Protein AF-A0A7K2VFC2-F1 (afdb_monomer)

Sequence (106 aa):
MSAPRSMPWPLVALFTAGYLASYLLPTTVGRLDSALPLSATQAGAIGSALLLSSASAGFTLAARVDRFGARALARLGIVLAVLGYGSAALTGSVPAVVLGAVVGGF

Mean predicted aligned error: 9.3 Å

Foldseek 3Di:
DDDPPDPLQLVVLLVVLLCPLVVCLVVLLVVCVVLDVDDPVLSVVLSVLLNVLSNVRSNVCSVCCVPPNPVVSVVCLVVQLCQLCVQLVVDSDPVSVSRSSSSNSD

Solvent-accessible surface area (backbone atoms only — not comparable to full-atom values): 5518 Å² total; per-residue (Å²): 134,84,76,82,80,70,75,64,55,41,58,52,40,25,53,58,39,36,45,48,33,66,68,45,37,66,60,52,48,52,51,45,50,74,75,38,96,63,50,72,67,56,50,49,53,50,48,52,50,32,44,52,30,3,44,49,28,7,54,50,44,34,73,39,33,88,79,64,38,64,69,56,54,53,51,51,38,51,52,31,27,52,54,11,44,51,51,20,72,75,47,93,46,67,72,54,29,49,52,14,44,32,45,25,44,66

Secondary structure (DSSP, 8-state):
--------HHHHHHHHHHHHHHHHHHHHHHHHHHHS---HHHHHHHHHHHHHHHHHHHHHHHHHHHHH-HHHHHHHHHHHHHHHHHHHHT---HHHHHHHHHHHT-

Nearest PDB structures (foldseek):
  8jt9-assembly1_A  TM=6.138E-01  e=2.489E+00  Homo sapiens
  8xty-assembly1_A  TM=4.265E-01  e=2.489E+00  Aequorea victoria
  8vzo-assembly1_A  TM=4.246E-01  e=3.921E+00  Mus musculus

Structure (mmCIF, N/CA/C/O backbon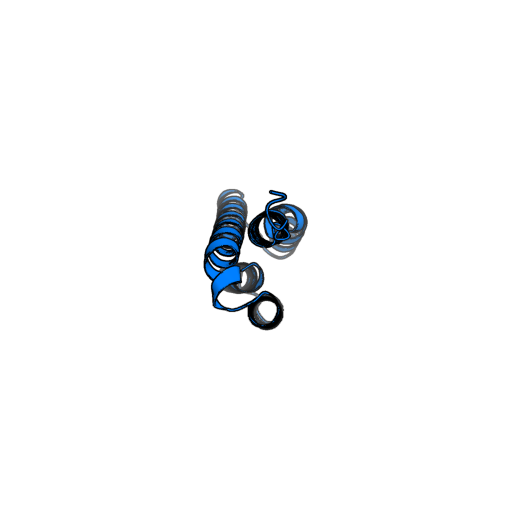e):
data_AF-A0A7K2VFC2-F1
#
_entry.id   AF-A0A7K2VFC2-F1
#
loop_
_atom_site.group_PDB
_atom_site.id
_atom_site.type_symbol
_atom_site.label_atom_id
_atom_site.label_alt_id
_atom_site.label_comp_id
_atom_site.label_asym_id
_atom_site.label_entity_id
_atom_site.label_seq_id
_atom_site.pdbx_PDB_ins_code
_atom_site.Cartn_x
_atom_site.Cartn_y
_atom_site.Cartn_z
_atom_site.occupancy
_atom_site.B_iso_or_equiv
_atom_site.auth_seq_id
_atom_site.auth_comp_id
_atom_site.auth_asym_id
_atom_site.auth_atom_id
_atom_site.pdbx_PDB_model_num
ATOM 1 N N . MET A 1 1 ? -8.322 -0.778 39.689 1.00 37.03 1 MET A N 1
ATOM 2 C CA . MET A 1 1 ? -9.118 -0.507 38.472 1.00 37.03 1 MET A CA 1
ATOM 3 C C . MET A 1 1 ? -8.341 -1.048 37.281 1.00 37.03 1 MET A C 1
ATOM 5 O O . MET A 1 1 ? -7.308 -0.485 36.950 1.00 37.03 1 MET A O 1
ATOM 9 N N . SER A 1 2 ? -8.759 -2.178 36.702 1.00 48.66 2 SER A N 1
ATOM 10 C CA . SER A 1 2 ? -8.154 -2.692 35.465 1.00 48.66 2 SER A CA 1
ATOM 11 C C . SER A 1 2 ? -8.646 -1.843 34.301 1.00 48.66 2 SER A C 1
ATOM 13 O O . SER A 1 2 ? -9.842 -1.835 34.021 1.00 48.66 2 SER A O 1
ATOM 15 N N . ALA A 1 3 ? -7.749 -1.100 33.653 1.00 50.94 3 ALA A N 1
ATOM 16 C CA . ALA A 1 3 ? -8.080 -0.396 32.420 1.00 50.94 3 ALA A CA 1
ATOM 17 C C . ALA A 1 3 ? -8.535 -1.419 31.357 1.00 50.94 3 ALA A C 1
ATOM 19 O O . ALA A 1 3 ? -7.919 -2.489 31.254 1.00 50.94 3 ALA A O 1
ATOM 20 N N . PRO A 1 4 ? -9.594 -1.140 30.575 1.00 50.72 4 PRO A N 1
ATOM 21 C CA . PRO A 1 4 ? -9.975 -2.004 29.469 1.00 50.72 4 PRO A CA 1
ATOM 22 C C . PRO A 1 4 ? -8.787 -2.103 28.510 1.00 50.72 4 PRO A C 1
ATOM 24 O O . PRO A 1 4 ? -8.329 -1.089 27.988 1.00 50.72 4 PRO A O 1
ATOM 27 N N . ARG A 1 5 ? -8.262 -3.314 28.291 1.00 56.66 5 ARG A N 1
ATOM 28 C CA . ARG A 1 5 ? -7.262 -3.553 27.245 1.00 56.66 5 ARG A CA 1
ATOM 29 C C . ARG A 1 5 ? -7.967 -3.425 25.898 1.00 56.66 5 ARG A C 1
ATOM 31 O O . ARG A 1 5 ? -8.484 -4.413 25.380 1.00 56.66 5 ARG A O 1
ATOM 38 N N . SER A 1 6 ? -8.032 -2.218 25.345 1.00 62.97 6 SER A N 1
ATOM 39 C CA . SER A 1 6 ? -8.312 -2.070 23.923 1.00 62.97 6 SER A CA 1
ATOM 40 C C . SER A 1 6 ? -7.190 -2.786 23.170 1.00 62.97 6 SER A C 1
ATOM 42 O O . SER A 1 6 ? -6.006 -2.582 23.441 1.00 62.97 6 SER A O 1
ATOM 44 N N . MET A 1 7 ? -7.550 -3.709 22.277 1.00 64.75 7 MET A N 1
ATOM 45 C CA . MET A 1 7 ? -6.566 -4.293 21.367 1.00 64.75 7 MET A CA 1
ATOM 46 C C . MET A 1 7 ? -5.885 -3.150 20.602 1.00 64.75 7 MET A C 1
ATOM 48 O O . MET A 1 7 ? -6.592 -2.247 20.146 1.00 64.75 7 MET A O 1
ATOM 52 N N . PRO A 1 8 ? -4.552 -3.173 20.432 1.00 72.88 8 PRO A N 1
ATOM 53 C CA . PRO A 1 8 ? -3.800 -2.077 19.833 1.00 72.88 8 PRO A CA 1
ATOM 54 C C . PRO A 1 8 ? -3.924 -2.112 18.300 1.00 72.88 8 PRO A C 1
ATOM 56 O O . PRO A 1 8 ? -2.934 -2.170 17.574 1.00 72.88 8 PRO A O 1
ATOM 59 N N . TRP A 1 9 ? -5.157 -2.091 17.795 1.00 70.94 9 TRP A N 1
ATOM 60 C CA . TRP A 1 9 ? -5.496 -2.090 16.373 1.00 70.94 9 TRP A CA 1
ATOM 61 C C . TRP A 1 9 ? -4.752 -1.026 15.556 1.00 70.94 9 TRP A C 1
ATOM 63 O O . TRP A 1 9 ? -4.318 -1.368 14.456 1.00 70.94 9 TRP A O 1
ATOM 73 N N . PRO A 1 10 ? -4.515 0.203 16.063 1.00 73.00 10 PRO A N 1
ATOM 74 C CA . PRO A 1 10 ? -3.698 1.185 15.352 1.00 73.00 10 PRO A CA 1
ATOM 75 C C . PRO A 1 10 ? -2.257 0.718 15.110 1.00 73.00 10 PRO A C 1
ATOM 77 O O . PRO A 1 10 ? -1.718 0.934 14.029 1.00 73.00 10 PRO A O 1
ATOM 80 N N . LEU A 1 11 ? -1.640 0.038 16.085 1.00 66.56 11 LEU A N 1
ATOM 81 C CA . LEU A 1 11 ? -0.278 -0.495 15.962 1.00 66.56 11 LEU A CA 1
ATOM 82 C C . LEU A 1 11 ? -0.222 -1.661 14.981 1.00 66.56 11 LEU A C 1
ATOM 84 O O . LEU A 1 11 ? 0.675 -1.702 14.147 1.00 66.56 11 LEU A O 1
ATOM 88 N N . VAL A 1 12 ? -1.189 -2.580 15.053 1.00 71.88 12 VAL A N 1
ATOM 89 C CA . VAL A 1 12 ? -1.292 -3.694 14.099 1.00 71.88 12 VAL A CA 1
ATOM 90 C C . VAL A 1 12 ? -1.445 -3.146 12.683 1.00 71.88 12 VAL A C 1
ATOM 92 O O . VAL A 1 12 ? -0.693 -3.525 11.794 1.00 71.88 12 VAL A O 1
ATOM 95 N N . ALA A 1 13 ? -2.348 -2.188 12.486 1.00 69.81 13 ALA A N 1
ATOM 96 C CA . ALA A 1 13 ? -2.575 -1.555 11.197 1.00 69.81 13 ALA A CA 1
ATOM 97 C C . ALA A 1 13 ? -1.330 -0.839 10.648 1.00 69.81 13 ALA A C 1
ATOM 99 O O . ALA A 1 13 ? -0.975 -1.040 9.487 1.00 69.81 13 ALA A O 1
ATOM 100 N N . LEU A 1 14 ? -0.641 -0.057 11.487 1.00 66.25 14 LEU A N 1
ATOM 101 C CA . LEU A 1 14 ? 0.600 0.629 11.123 1.00 66.25 14 LEU A CA 1
ATOM 102 C C . LEU A 1 14 ? 1.683 -0.366 10.696 1.00 66.25 14 LEU A C 1
ATOM 104 O O . LEU A 1 14 ? 2.335 -0.166 9.674 1.00 66.25 14 LEU A O 1
ATOM 108 N N . PHE A 1 15 ? 1.860 -1.447 11.460 1.00 66.94 15 PHE A N 1
ATOM 109 C CA . PHE A 1 15 ? 2.915 -2.423 11.206 1.00 66.94 15 PHE A CA 1
ATOM 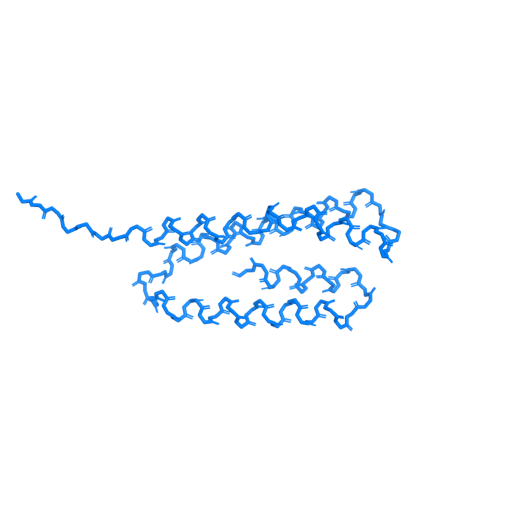110 C C . PHE A 1 15 ? 2.618 -3.279 9.974 1.00 66.94 15 PHE A C 1
ATOM 112 O O . PHE A 1 15 ? 3.500 -3.497 9.151 1.00 66.94 15 PHE A O 1
ATOM 119 N N . THR A 1 16 ? 1.376 -3.744 9.818 1.00 68.00 16 THR A N 1
ATOM 120 C CA . THR A 1 16 ? 0.982 -4.587 8.684 1.00 68.00 16 THR A CA 1
ATOM 121 C C . THR A 1 16 ? 0.988 -3.803 7.373 1.00 68.00 16 THR A C 1
ATOM 123 O O . THR A 1 16 ? 1.547 -4.284 6.390 1.00 68.00 16 THR A O 1
ATOM 126 N N . ALA A 1 17 ? 0.424 -2.591 7.352 1.00 67.56 17 ALA A N 1
ATOM 127 C CA . ALA A 1 17 ? 0.396 -1.771 6.141 1.00 67.56 17 ALA A CA 1
ATOM 128 C C . ALA A 1 17 ? 1.782 -1.204 5.800 1.00 67.56 17 ALA A C 1
ATOM 130 O O . ALA A 1 17 ? 2.176 -1.239 4.637 1.00 67.56 17 ALA A O 1
ATOM 131 N N . GLY A 1 18 ? 2.541 -0.744 6.804 1.00 64.44 18 GLY A N 1
ATOM 132 C CA . GLY A 1 18 ? 3.853 -0.111 6.628 1.00 64.44 18 GLY A CA 1
ATOM 133 C C . GLY A 1 18 ? 4.985 -1.054 6.197 1.00 64.44 18 GLY A C 1
ATOM 134 O O . GLY A 1 18 ? 5.964 -0.601 5.610 1.00 64.44 18 GLY A O 1
ATOM 135 N N . TYR A 1 19 ? 4.880 -2.361 6.465 1.00 65.50 19 TYR A N 1
ATOM 136 C CA . TYR A 1 19 ? 5.901 -3.339 6.050 1.00 65.50 19 TYR A CA 1
ATOM 137 C C . TYR A 1 19 ? 5.629 -3.997 4.697 1.00 65.50 19 TYR A C 1
ATOM 139 O O . TYR A 1 19 ? 6.548 -4.571 4.108 1.00 65.50 19 TYR A O 1
ATOM 147 N N . LEU A 1 20 ? 4.397 -3.928 4.191 1.00 66.38 20 LEU A N 1
ATOM 148 C CA . LEU A 1 20 ? 4.003 -4.653 2.985 1.00 66.38 20 LEU A CA 1
ATOM 149 C C . LEU A 1 20 ? 4.814 -4.210 1.758 1.00 66.38 20 LEU A C 1
ATOM 151 O O . LEU A 1 20 ? 5.330 -5.055 1.026 1.00 66.38 20 LEU A O 1
ATOM 155 N N . ALA A 1 21 ? 5.002 -2.900 1.567 1.00 64.50 21 ALA A N 1
ATOM 156 C CA . ALA A 1 21 ? 5.798 -2.389 0.451 1.00 64.50 21 ALA A CA 1
ATOM 157 C C . ALA A 1 21 ? 7.276 -2.766 0.571 1.00 64.50 21 ALA A C 1
ATOM 159 O O . ALA A 1 21 ? 7.865 -3.186 -0.419 1.00 64.50 21 ALA A O 1
ATOM 160 N N . SER A 1 22 ? 7.861 -2.684 1.771 1.00 62.47 22 SER A N 1
ATOM 161 C CA . SER A 1 22 ? 9.246 -3.114 2.019 1.00 62.47 22 SER A CA 1
ATOM 162 C C . SER A 1 22 ? 9.464 -4.579 1.646 1.00 62.47 22 SER A C 1
ATOM 164 O O . SER A 1 22 ? 10.515 -4.931 1.116 1.00 62.47 22 SER A O 1
ATOM 166 N N . TYR A 1 23 ? 8.465 -5.430 1.892 1.00 66.62 23 TYR A N 1
ATOM 167 C CA . TYR A 1 23 ? 8.543 -6.856 1.588 1.00 66.62 23 TYR A CA 1
ATOM 168 C C . TYR A 1 23 ? 8.409 -7.150 0.089 1.00 66.62 23 TYR A C 1
ATOM 170 O O . TYR A 1 23 ? 9.067 -8.045 -0.436 1.00 66.62 23 TYR A O 1
ATOM 178 N N . LEU A 1 24 ? 7.572 -6.383 -0.613 1.00 66.38 24 LEU A N 1
ATOM 179 C CA . LEU A 1 24 ? 7.311 -6.559 -2.045 1.00 66.38 24 LEU A CA 1
ATOM 180 C C . LEU A 1 24 ? 8.289 -5.785 -2.938 1.00 66.38 24 LEU A C 1
ATOM 182 O O . LEU A 1 24 ? 8.381 -6.078 -4.132 1.00 66.38 24 LEU A O 1
ATOM 186 N N . LEU A 1 25 ? 9.030 -4.821 -2.385 1.00 67.69 25 LEU A N 1
ATOM 187 C CA . LEU A 1 25 ? 9.982 -3.972 -3.103 1.00 67.69 25 LEU A CA 1
ATOM 188 C C . LEU A 1 25 ? 10.985 -4.773 -3.942 1.00 67.69 25 LEU A C 1
ATOM 190 O O . LEU A 1 25 ? 11.072 -4.507 -5.140 1.00 67.69 25 LEU A O 1
ATOM 194 N N . PRO A 1 26 ? 11.709 -5.769 -3.385 1.00 66.00 26 PRO A N 1
ATOM 195 C CA . PRO A 1 26 ? 12.747 -6.477 -4.132 1.00 66.00 26 PRO A CA 1
ATOM 196 C C . PRO A 1 26 ? 12.162 -7.246 -5.317 1.00 66.00 26 PRO A C 1
ATOM 198 O O . PRO A 1 26 ? 12.733 -7.268 -6.404 1.00 66.00 26 PRO A O 1
ATOM 201 N N . THR A 1 27 ? 10.983 -7.842 -5.128 1.00 67.56 27 THR A N 1
ATOM 202 C CA . THR A 1 27 ? 10.287 -8.612 -6.161 1.00 67.56 27 THR A CA 1
ATOM 203 C C . THR A 1 27 ? 9.711 -7.703 -7.243 1.00 67.56 27 THR A C 1
ATOM 205 O O . THR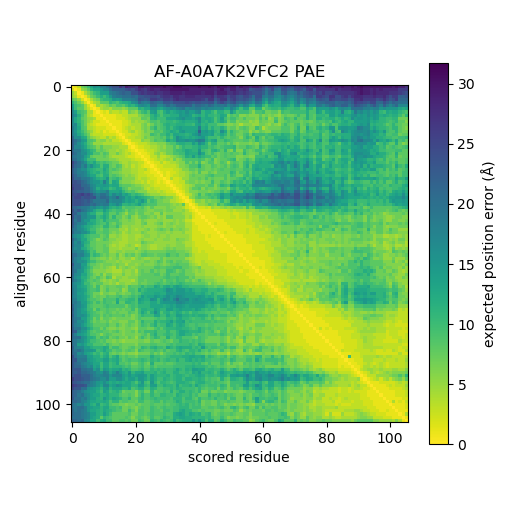 A 1 27 ? 9.795 -8.028 -8.424 1.00 67.56 27 THR A O 1
ATOM 208 N N . THR A 1 28 ? 9.159 -6.552 -6.854 1.00 66.44 28 THR A N 1
ATOM 209 C CA . THR A 1 28 ? 8.544 -5.584 -7.775 1.00 66.44 28 THR A CA 1
ATOM 210 C C . THR A 1 28 ? 9.611 -4.870 -8.598 1.00 66.44 28 THR A C 1
ATOM 212 O O . THR A 1 28 ? 9.506 -4.817 -9.820 1.00 66.44 28 THR A O 1
ATOM 215 N N . VAL A 1 29 ? 10.676 -4.391 -7.949 1.00 66.88 29 VAL A N 1
ATOM 216 C CA . VAL A 1 29 ? 11.813 -3.741 -8.614 1.00 66.88 29 VAL A CA 1
ATOM 217 C C . VAL A 1 29 ? 12.566 -4.739 -9.492 1.00 66.88 29 VAL A C 1
ATOM 219 O O . VAL A 1 29 ? 12.847 -4.417 -10.638 1.00 66.88 29 VAL A O 1
ATOM 222 N N . GLY A 1 30 ? 12.805 -5.973 -9.030 1.00 66.75 30 GLY A N 1
ATOM 223 C CA . GLY A 1 30 ? 13.458 -7.002 -9.849 1.00 66.75 30 GLY A CA 1
ATOM 224 C C . GLY A 1 30 ? 12.637 -7.427 -11.075 1.00 66.75 30 GLY A C 1
ATOM 225 O O . GLY A 1 30 ? 13.191 -7.668 -12.146 1.00 66.75 30 GLY A O 1
ATOM 226 N N . ARG A 1 31 ? 11.302 -7.483 -10.964 1.00 66.00 31 ARG A N 1
ATOM 227 C CA . ARG A 1 31 ? 10.400 -7.742 -12.106 1.00 66.00 31 ARG A CA 1
ATOM 228 C C . ARG A 1 31 ? 10.355 -6.568 -13.083 1.00 66.00 31 ARG A C 1
ATOM 230 O O . ARG A 1 31 ? 10.284 -6.788 -14.285 1.00 66.00 31 ARG A O 1
ATOM 237 N N . LEU A 1 32 ? 10.405 -5.340 -12.577 1.00 65.56 32 LEU A N 1
ATOM 238 C CA . LEU A 1 32 ? 10.444 -4.127 -13.391 1.00 65.56 32 LEU A CA 1
ATOM 239 C C . LEU A 1 32 ? 11.775 -3.972 -14.136 1.00 65.56 32 LEU A C 1
ATOM 241 O O . LEU A 1 32 ? 11.749 -3.648 -15.314 1.00 65.56 32 LEU A O 1
ATOM 245 N N . ASP A 1 33 ? 12.900 -4.255 -13.482 1.00 66.81 33 ASP A N 1
ATOM 246 C CA . ASP A 1 33 ? 14.248 -4.214 -14.070 1.00 66.81 33 ASP A CA 1
ATOM 247 C C . ASP A 1 33 ? 14.468 -5.317 -15.121 1.00 66.81 33 ASP A C 1
ATOM 249 O O . ASP A 1 33 ? 15.116 -5.115 -16.142 1.00 66.81 33 ASP A O 1
ATOM 253 N N . SER A 1 34 ? 13.865 -6.494 -14.919 1.00 66.81 34 SER A N 1
ATOM 254 C CA . SER A 1 34 ? 13.907 -7.578 -15.914 1.00 66.81 34 SER A CA 1
ATOM 255 C C . SER A 1 34 ? 12.958 -7.368 -17.098 1.00 66.81 34 SER A C 1
ATOM 257 O O . SER A 1 34 ? 13.226 -7.881 -18.184 1.00 66.81 34 SER A O 1
ATOM 259 N N . ALA A 1 35 ? 11.855 -6.636 -16.914 1.00 65.38 35 ALA A N 1
ATOM 260 C CA . ALA A 1 35 ? 10.878 -6.363 -17.970 1.00 65.38 35 ALA A CA 1
ATOM 261 C C . ALA A 1 35 ? 11.142 -5.050 -18.726 1.00 65.38 35 ALA A C 1
ATOM 263 O O . ALA A 1 35 ? 10.733 -4.922 -19.880 1.00 65.38 35 ALA A O 1
ATOM 264 N N . LEU A 1 36 ? 11.809 -4.077 -18.098 1.00 62.66 36 LEU A N 1
ATOM 265 C CA . LEU A 1 36 ? 12.148 -2.782 -18.679 1.00 62.66 36 LEU A CA 1
ATOM 266 C C . LEU A 1 36 ? 13.605 -2.416 -18.366 1.00 62.66 36 LEU A C 1
ATOM 268 O O . LEU A 1 36 ? 14.040 -2.616 -17.238 1.00 62.66 36 LEU A O 1
ATOM 272 N N . PRO A 1 37 ? 14.345 -1.813 -19.316 1.00 67.88 37 PRO A N 1
ATOM 273 C CA . PRO A 1 37 ? 15.713 -1.353 -19.090 1.00 67.88 37 PRO A CA 1
ATOM 274 C C . PRO A 1 37 ? 15.708 -0.101 -18.201 1.00 67.88 37 PRO A C 1
ATOM 276 O O . PRO A 1 37 ? 15.818 1.030 -18.681 1.00 67.88 37 PRO A O 1
ATOM 279 N N . LEU A 1 38 ? 15.508 -0.296 -16.901 1.00 65.75 38 LEU A N 1
ATOM 280 C CA . LEU A 1 38 ? 15.467 0.775 -15.919 1.00 65.75 38 LEU A CA 1
ATOM 281 C C . LEU A 1 38 ? 16.874 1.220 -15.545 1.00 65.75 38 LEU A C 1
ATOM 283 O O . LEU A 1 38 ? 17.789 0.419 -15.380 1.00 65.75 38 LEU A O 1
ATOM 287 N N . SER A 1 39 ? 17.048 2.525 -15.350 1.00 76.69 39 SER A N 1
ATOM 288 C CA . SER A 1 39 ? 18.248 3.010 -14.678 1.00 76.69 39 SER A C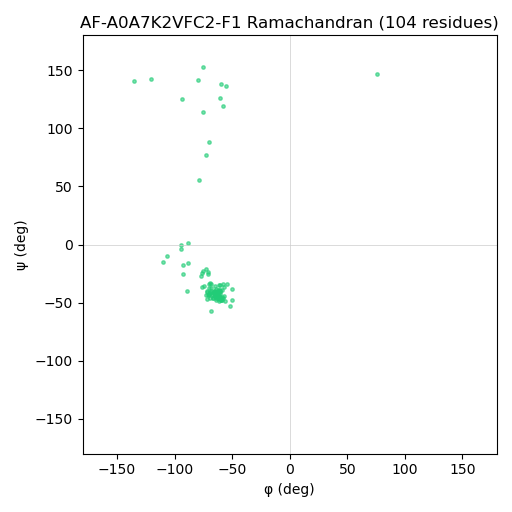A 1
ATOM 289 C C . SER A 1 39 ? 18.155 2.747 -13.173 1.00 76.69 39 SER A C 1
ATOM 291 O O . SER A 1 39 ? 17.069 2.757 -12.584 1.00 76.69 39 SER A O 1
ATOM 293 N N . ALA A 1 40 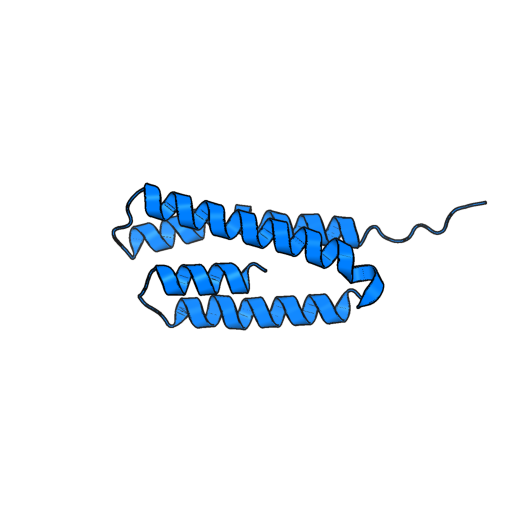? 19.305 2.598 -12.512 1.00 73.75 40 ALA A N 1
ATOM 294 C CA . ALA A 1 40 ? 19.366 2.439 -11.057 1.00 73.75 40 ALA A CA 1
ATOM 295 C C . ALA A 1 40 ? 18.642 3.578 -10.304 1.00 73.75 40 ALA A C 1
ATOM 297 O O . ALA A 1 40 ? 18.006 3.350 -9.276 1.00 73.75 40 ALA A O 1
ATOM 298 N N . THR A 1 41 ? 18.677 4.803 -10.841 1.00 77.19 41 THR A N 1
ATOM 299 C CA . THR A 1 41 ? 17.964 5.960 -10.281 1.00 77.19 41 THR A CA 1
ATOM 300 C C . THR A 1 41 ? 16.448 5.791 -10.353 1.00 77.19 41 THR A C 1
ATOM 302 O O . THR A 1 41 ? 15.752 6.116 -9.393 1.00 77.19 41 THR A O 1
ATOM 305 N N . GLN A 1 42 ? 15.926 5.262 -11.464 1.00 69.00 42 GLN A N 1
ATOM 306 C CA . GLN A 1 42 ? 14.494 5.002 -11.617 1.00 69.00 42 GLN A CA 1
ATOM 307 C C . GLN A 1 42 ? 14.042 3.899 -10.662 1.00 69.00 42 GLN A C 1
ATOM 309 O O . GLN A 1 42 ? 13.064 4.087 -9.945 1.00 69.00 42 GLN A O 1
ATOM 314 N N . ALA A 1 43 ? 14.789 2.797 -10.580 1.00 72.50 43 ALA A N 1
ATOM 315 C CA . ALA A 1 43 ? 14.514 1.720 -9.631 1.00 72.50 43 ALA A CA 1
ATOM 316 C C . ALA A 1 43 ? 14.491 2.228 -8.174 1.00 72.50 43 ALA A C 1
ATOM 318 O O . ALA A 1 43 ? 13.560 1.928 -7.424 1.00 72.50 43 ALA A O 1
ATOM 319 N N . GLY A 1 44 ? 15.465 3.064 -7.795 1.00 74.31 44 GLY A N 1
ATOM 320 C CA . GLY A 1 44 ? 15.521 3.692 -6.474 1.00 74.31 44 GLY A CA 1
ATOM 321 C C . GLY A 1 44 ? 14.323 4.602 -6.191 1.00 74.31 44 GLY A C 1
ATOM 322 O O . GLY A 1 44 ? 13.702 4.483 -5.137 1.00 74.31 44 GLY A O 1
ATOM 323 N N . ALA A 1 45 ? 13.943 5.456 -7.147 1.00 77.19 45 ALA A N 1
ATOM 324 C CA . ALA A 1 45 ? 12.797 6.356 -7.004 1.00 77.19 45 ALA A CA 1
ATOM 325 C C . ALA A 1 45 ? 11.471 5.597 -6.816 1.00 77.19 45 ALA A C 1
ATOM 327 O O . ALA A 1 45 ? 10.644 5.985 -5.989 1.00 77.19 45 ALA A O 1
ATOM 328 N N . ILE A 1 46 ? 11.289 4.487 -7.537 1.00 73.38 46 ILE A N 1
ATOM 329 C CA . ILE A 1 46 ? 10.125 3.600 -7.397 1.00 73.38 46 ILE A CA 1
ATOM 330 C C . ILE A 1 46 ? 10.094 2.980 -6.003 1.00 73.38 46 ILE A C 1
ATOM 332 O O . ILE A 1 46 ? 9.057 2.998 -5.337 1.00 73.38 46 ILE A O 1
ATOM 336 N N . GLY A 1 47 ? 11.244 2.483 -5.542 1.00 75.88 47 GLY A N 1
ATOM 337 C CA . GLY A 1 47 ? 11.394 1.947 -4.197 1.00 75.88 47 GLY A CA 1
ATOM 338 C C . GLY A 1 47 ? 10.995 2.965 -3.124 1.00 75.88 47 GLY A C 1
ATOM 339 O O . GLY A 1 47 ? 10.180 2.671 -2.250 1.00 75.88 47 GLY A O 1
ATOM 340 N N . SER A 1 48 ? 11.501 4.195 -3.224 1.00 80.19 48 SER A N 1
ATOM 341 C CA . SER A 1 48 ? 11.164 5.278 -2.293 1.00 80.19 48 SER A CA 1
ATOM 342 C C . SER A 1 48 ? 9.680 5.653 -2.322 1.00 80.19 48 SER A C 1
ATOM 344 O O . SER A 1 48 ? 9.091 5.853 -1.261 1.00 80.19 48 SER A O 1
ATOM 346 N N . ALA A 1 49 ? 9.059 5.721 -3.504 1.00 78.19 49 ALA A N 1
ATOM 347 C CA . ALA A 1 49 ? 7.637 6.045 -3.635 1.00 78.19 49 ALA A CA 1
ATOM 348 C C . ALA A 1 49 ? 6.741 4.985 -2.972 1.00 78.19 49 ALA A C 1
ATOM 350 O O . ALA A 1 49 ? 5.789 5.330 -2.271 1.00 78.19 49 ALA A O 1
ATOM 351 N N . LEU A 1 50 ? 7.074 3.703 -3.138 1.00 75.38 50 LEU A N 1
ATOM 352 C CA . LEU A 1 50 ? 6.355 2.595 -2.506 1.00 75.38 50 LEU A CA 1
ATOM 353 C C . LEU A 1 50 ? 6.491 2.614 -0.980 1.00 75.38 50 LEU A C 1
ATOM 355 O O . LEU A 1 50 ? 5.490 2.476 -0.276 1.00 75.38 50 LEU A O 1
ATOM 359 N N . LEU A 1 51 ? 7.706 2.841 -0.467 1.00 78.38 51 LEU A N 1
ATOM 360 C CA . LEU A 1 51 ? 7.951 2.972 0.974 1.00 78.38 51 LEU A CA 1
ATOM 361 C C . LEU A 1 51 ? 7.182 4.157 1.571 1.00 78.38 51 LEU A C 1
ATOM 363 O O . LEU A 1 51 ? 6.547 4.017 2.615 1.00 78.38 51 LEU A O 1
ATOM 367 N N . LEU A 1 52 ? 7.196 5.309 0.896 1.00 79.69 52 LEU A N 1
ATOM 368 C CA . LEU A 1 52 ? 6.482 6.503 1.344 1.00 79.69 52 LEU A CA 1
ATOM 369 C C . LEU A 1 52 ? 4.962 6.295 1.336 1.00 79.69 52 LEU A C 1
ATOM 371 O O . LEU A 1 52 ? 4.289 6.703 2.285 1.00 79.69 52 LEU A O 1
ATOM 375 N N . SER A 1 53 ? 4.425 5.640 0.301 1.00 76.00 53 SER A N 1
ATOM 376 C CA . SER A 1 53 ? 2.996 5.310 0.217 1.00 76.00 53 SER A CA 1
ATOM 377 C C . SER A 1 53 ? 2.568 4.395 1.365 1.00 76.00 53 SER A C 1
ATOM 379 O O . SER A 1 53 ? 1.634 4.706 2.099 1.00 76.00 53 SER A O 1
ATOM 381 N N . SER A 1 54 ? 3.328 3.326 1.600 1.00 71.12 54 SER A N 1
ATOM 382 C CA . SER A 1 54 ? 3.063 2.339 2.650 1.00 71.12 54 SER A CA 1
ATOM 383 C C . SER A 1 54 ? 3.186 2.921 4.063 1.00 71.12 54 SER A C 1
ATOM 385 O O . SER A 1 54 ? 2.331 2.667 4.915 1.00 71.12 54 SER A O 1
ATOM 387 N N . ALA A 1 55 ? 4.178 3.782 4.311 1.00 76.38 55 ALA A N 1
ATOM 388 C CA . ALA A 1 55 ? 4.270 4.526 5.566 1.00 76.38 55 ALA A CA 1
ATOM 389 C C . ALA A 1 55 ? 3.055 5.452 5.760 1.00 76.38 55 ALA A C 1
ATOM 391 O O . ALA A 1 55 ? 2.449 5.476 6.835 1.00 76.38 55 ALA A O 1
ATOM 392 N N . SER A 1 56 ? 2.658 6.173 4.706 1.00 77.81 56 SER A N 1
ATOM 393 C CA . SER A 1 56 ? 1.499 7.075 4.730 1.00 77.81 56 SER A CA 1
ATOM 394 C C . SER A 1 56 ? 0.197 6.320 4.996 1.00 77.81 56 SER A C 1
ATOM 396 O O . SER A 1 56 ? -0.621 6.771 5.800 1.00 77.81 56 SER A O 1
ATOM 398 N N . ALA A 1 57 ? 0.021 5.149 4.388 1.00 75.31 57 ALA A N 1
ATOM 399 C CA . ALA A 1 57 ? -1.102 4.252 4.625 1.00 75.31 57 ALA A CA 1
ATOM 400 C C . ALA A 1 57 ? -1.171 3.798 6.083 1.00 75.31 57 ALA A C 1
ATOM 402 O O . ALA A 1 57 ? -2.216 3.930 6.718 1.00 75.31 57 ALA A O 1
ATOM 403 N N . GLY A 1 58 ? -0.043 3.362 6.652 1.00 74.25 58 GLY A N 1
ATOM 404 C CA . GLY A 1 58 ? 0.042 2.953 8.051 1.00 74.25 58 GLY A CA 1
ATOM 405 C C . GLY A 1 58 ? -0.366 4.063 9.028 1.00 74.25 58 GLY A C 1
ATOM 406 O O . GLY A 1 58 ? -1.185 3.822 9.918 1.00 74.25 58 GLY A O 1
ATOM 407 N N . PHE A 1 59 ? 0.122 5.295 8.833 1.00 76.69 59 PHE A N 1
ATOM 408 C CA . PHE A 1 59 ? -0.301 6.447 9.642 1.00 76.69 59 PHE A CA 1
ATOM 409 C C . PHE A 1 59 ? -1.781 6.791 9.440 1.00 76.69 59 PHE A C 1
ATOM 411 O O . PHE A 1 59 ? -2.487 7.094 10.404 1.00 76.69 59 PHE A O 1
ATOM 418 N N . THR A 1 60 ? -2.271 6.721 8.201 1.00 78.44 60 THR A N 1
ATOM 419 C CA . THR A 1 60 ? -3.664 7.045 7.873 1.00 78.44 60 THR A CA 1
ATOM 420 C C . THR A 1 60 ? -4.623 6.024 8.484 1.00 78.44 60 THR A C 1
ATOM 422 O O . THR A 1 60 ? -5.624 6.418 9.084 1.00 78.44 60 THR A O 1
ATOM 425 N N . LEU A 1 61 ? -4.305 4.727 8.411 1.00 75.81 61 LEU A N 1
ATOM 426 C CA . LEU A 1 61 ? -5.083 3.668 9.050 1.00 75.81 61 LEU A CA 1
ATOM 427 C C . LEU A 1 61 ? -5.056 3.821 10.573 1.00 75.81 61 LEU A C 1
ATOM 429 O O . LEU A 1 61 ? -6.116 3.811 11.193 1.00 75.81 61 LEU A O 1
ATOM 433 N N . ALA A 1 62 ? -3.879 4.029 11.171 1.00 76.56 62 ALA A N 1
ATOM 434 C CA . ALA A 1 62 ? -3.743 4.210 12.616 1.00 76.56 62 ALA A CA 1
ATOM 435 C C . ALA A 1 62 ? -4.556 5.410 13.136 1.00 76.56 62 ALA A C 1
ATOM 437 O O . ALA A 1 62 ? -5.208 5.304 14.170 1.00 76.56 62 ALA A O 1
ATOM 438 N N . ALA A 1 63 ? -4.588 6.521 12.393 1.00 77.50 63 ALA A N 1
ATOM 439 C CA . ALA A 1 63 ? -5.350 7.716 12.762 1.00 77.50 63 ALA A CA 1
ATOM 440 C C . ALA A 1 63 ? -6.870 7.588 12.535 1.00 77.50 63 ALA A C 1
ATOM 442 O O . ALA A 1 63 ? -7.653 8.338 13.120 1.00 77.50 63 ALA A O 1
ATOM 443 N N . ARG A 1 64 ? -7.310 6.689 11.643 1.00 78.19 64 ARG A N 1
ATOM 444 C CA . ARG A 1 64 ? -8.711 6.592 11.186 1.00 78.19 64 ARG A CA 1
ATOM 445 C C . ARG A 1 64 ? -9.431 5.338 11.693 1.00 78.19 64 ARG A C 1
ATOM 447 O O . ARG A 1 64 ? -10.662 5.309 11.625 1.00 78.19 64 ARG A O 1
ATOM 454 N N . VAL A 1 65 ? -8.714 4.332 12.202 1.00 77.56 65 VAL A N 1
ATOM 455 C CA . VAL A 1 65 ? -9.286 3.032 12.602 1.00 77.56 65 VAL A CA 1
ATOM 456 C C . VAL A 1 65 ? -10.310 3.148 13.721 1.00 77.56 65 VAL A C 1
ATOM 458 O O . VAL A 1 65 ? -11.371 2.534 13.621 1.00 77.56 65 VAL A O 1
ATOM 461 N N . ASP A 1 66 ? -10.068 4.014 14.703 1.00 76.00 66 ASP A N 1
ATOM 462 C CA . ASP A 1 66 ? -11.006 4.228 15.810 1.00 76.00 66 ASP A CA 1
ATOM 463 C C . ASP A 1 66 ? -12.275 4.974 15.366 1.00 76.00 66 ASP A C 1
ATOM 465 O O . ASP A 1 66 ? -13.337 4.808 15.961 1.00 76.00 66 ASP A O 1
ATOM 469 N N . ARG A 1 67 ? -12.198 5.764 14.283 1.00 77.75 67 ARG A N 1
ATOM 470 C CA . ARG A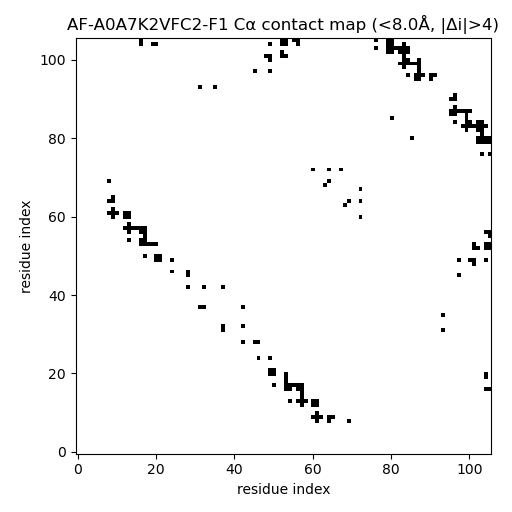 1 67 ? -13.323 6.563 13.767 1.00 77.75 67 ARG A CA 1
ATOM 471 C C . ARG A 1 67 ? -14.196 5.811 12.762 1.00 77.75 67 ARG A C 1
ATOM 473 O O . ARG A 1 67 ? -15.409 5.987 12.769 1.00 77.75 67 ARG A O 1
ATOM 480 N N . PHE A 1 68 ? -13.592 5.031 11.866 1.00 76.25 68 PHE A N 1
ATOM 481 C CA . PHE A 1 68 ? -14.298 4.353 10.766 1.00 76.25 68 PHE A CA 1
ATOM 482 C C . PHE A 1 68 ? -14.450 2.840 10.975 1.00 76.25 68 PHE A C 1
ATOM 484 O O . PHE A 1 68 ? -15.191 2.187 10.239 1.00 76.25 68 PHE A O 1
ATOM 491 N N . GLY A 1 69 ? -13.780 2.283 11.984 1.00 76.00 69 GLY A N 1
ATOM 492 C CA . GLY A 1 69 ? -13.780 0.858 12.283 1.00 76.00 69 GLY A CA 1
ATOM 493 C C . GLY A 1 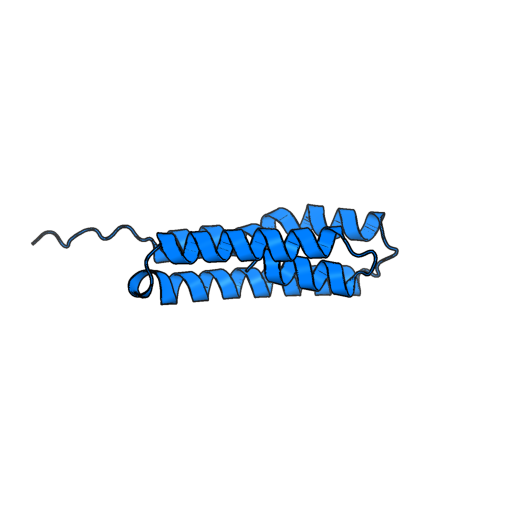69 ? -12.906 0.043 11.325 1.00 76.00 69 GLY A C 1
ATOM 494 O O . GLY A 1 69 ? -12.801 0.315 10.126 1.00 76.00 69 GLY A O 1
ATOM 495 N N . ALA A 1 70 ? -12.308 -1.028 11.851 1.00 74.31 70 ALA A N 1
ATOM 496 C CA . ALA A 1 70 ? -11.381 -1.888 11.109 1.00 74.31 70 ALA A CA 1
ATOM 497 C C . ALA A 1 70 ? -11.994 -2.498 9.832 1.00 74.31 70 ALA A C 1
ATOM 499 O O . ALA A 1 70 ? -11.313 -2.645 8.821 1.00 74.31 70 ALA A O 1
ATOM 500 N N . ARG A 1 71 ? -13.297 -2.817 9.845 1.00 75.94 71 ARG A N 1
ATOM 501 C CA . ARG A 1 71 ? -13.965 -3.508 8.729 1.00 75.94 71 ARG A CA 1
ATOM 502 C C . ARG A 1 71 ? -14.094 -2.646 7.472 1.00 75.94 71 ARG A C 1
ATOM 504 O O . ARG A 1 71 ? -13.924 -3.164 6.372 1.00 75.94 71 ARG A O 1
ATOM 511 N N . ALA A 1 72 ? -14.414 -1.360 7.615 1.00 79.31 72 ALA A N 1
ATOM 512 C CA . ALA A 1 72 ? -14.561 -0.456 6.473 1.00 79.31 72 ALA A CA 1
ATOM 513 C C . ALA A 1 72 ? -13.199 -0.147 5.836 1.00 79.31 72 ALA A C 1
ATOM 515 O O . ALA A 1 72 ? -13.063 -0.230 4.617 1.00 79.31 72 ALA A O 1
ATOM 516 N N . LEU A 1 73 ? -12.182 0.114 6.663 1.00 76.50 73 LEU A N 1
ATOM 517 C CA . LEU A 1 73 ? -10.816 0.367 6.199 1.00 76.50 73 LEU A CA 1
ATOM 518 C C . LEU A 1 73 ? -10.195 -0.860 5.527 1.00 76.50 73 LEU A C 1
ATOM 520 O O . LEU A 1 73 ? -9.600 -0.722 4.465 1.00 76.50 73 LEU A O 1
ATOM 524 N N . ALA A 1 74 ? -10.406 -2.064 6.071 1.00 76.69 74 ALA A N 1
ATOM 525 C CA . ALA A 1 74 ? -9.942 -3.297 5.435 1.00 76.69 74 ALA A CA 1
ATOM 526 C C . ALA A 1 74 ? -10.564 -3.501 4.042 1.00 76.69 74 ALA A C 1
ATOM 528 O O . ALA A 1 74 ? -9.873 -3.884 3.103 1.00 76.69 74 ALA A O 1
ATOM 529 N N . ARG A 1 75 ? -11.862 -3.204 3.876 1.00 82.69 75 ARG A N 1
ATOM 530 C CA . ARG A 1 75 ? -12.519 -3.274 2.559 1.00 82.69 75 ARG A CA 1
ATOM 531 C C . ARG A 1 75 ? -11.968 -2.231 1.593 1.00 82.69 75 ARG A C 1
ATOM 533 O O . ARG A 1 75 ? -11.774 -2.561 0.429 1.00 82.69 75 ARG A O 1
ATOM 540 N N . LEU A 1 76 ? -11.714 -1.009 2.065 1.00 80.94 76 LEU A N 1
ATOM 541 C CA . LEU A 1 76 ? -11.119 0.045 1.244 1.00 80.94 76 LEU A CA 1
ATOM 542 C C . LEU A 1 76 ? -9.724 -0.361 0.754 1.00 80.94 76 LEU A C 1
ATOM 544 O O . LEU A 1 76 ? -9.473 -0.277 -0.442 1.00 80.94 76 LEU A O 1
ATOM 548 N N . GLY A 1 77 ? -8.872 -0.882 1.643 1.00 76.00 77 GLY A N 1
ATOM 549 C CA . GLY A 1 77 ? -7.538 -1.372 1.284 1.00 76.00 77 GLY A CA 1
ATOM 550 C C . GLY A 1 77 ? -7.580 -2.523 0.275 1.00 76.00 77 GLY A C 1
ATOM 551 O O . GLY A 1 77 ? -6.825 -2.523 -0.687 1.00 76.00 77 GLY A O 1
ATOM 552 N N . ILE A 1 78 ? -8.524 -3.465 0.408 1.00 79.62 78 ILE A N 1
ATOM 553 C CA . ILE A 1 78 ? -8.710 -4.531 -0.595 1.00 79.62 78 ILE A CA 1
ATOM 554 C C . ILE A 1 78 ? -9.115 -3.949 -1.957 1.00 79.62 78 ILE A C 1
ATOM 556 O O . ILE A 1 78 ? -8.597 -4.380 -2.984 1.00 79.62 78 ILE A O 1
ATOM 560 N N . VAL A 1 79 ? -10.029 -2.974 -1.987 1.00 84.19 79 VAL A N 1
ATOM 561 C CA . VAL A 1 79 ? -10.451 -2.322 -3.238 1.00 84.19 79 VAL A CA 1
ATOM 562 C C . VAL A 1 79 ? -9.285 -1.574 -3.882 1.00 84.19 79 VAL A C 1
ATOM 564 O O . VAL A 1 79 ? -9.072 -1.711 -5.085 1.00 84.19 79 VAL A O 1
ATOM 567 N N . LEU A 1 80 ? -8.510 -0.832 -3.091 1.00 78.38 80 LEU A N 1
ATOM 568 C CA . LEU A 1 80 ? -7.319 -0.127 -3.559 1.00 78.38 80 LEU A CA 1
ATOM 569 C C . LEU A 1 80 ? -6.263 -1.097 -4.090 1.00 78.38 80 LEU A C 1
ATOM 571 O O . LEU A 1 80 ? -5.770 -0.886 -5.193 1.00 78.38 80 LEU A O 1
ATOM 575 N N . ALA A 1 81 ? -6.005 -2.206 -3.394 1.00 75.88 81 ALA A N 1
ATOM 576 C CA . ALA A 1 81 ? -5.094 -3.254 -3.845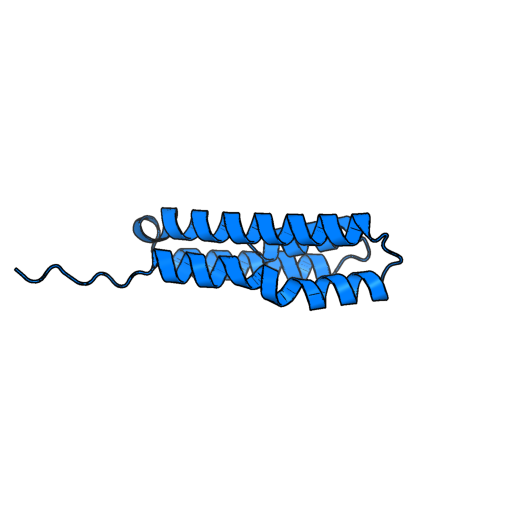 1.00 75.88 81 ALA A CA 1
ATOM 577 C C . ALA A 1 81 ? -5.526 -3.854 -5.190 1.00 75.88 81 ALA A C 1
ATOM 579 O O . ALA A 1 81 ? -4.715 -3.955 -6.110 1.00 75.88 81 ALA A O 1
ATOM 580 N N . VAL A 1 82 ? -6.806 -4.211 -5.335 1.00 79.81 82 VAL A N 1
ATOM 581 C CA . VAL A 1 82 ? -7.338 -4.784 -6.582 1.00 79.81 82 VAL A CA 1
ATOM 582 C C . VAL A 1 82 ? -7.250 -3.782 -7.729 1.00 79.81 82 VAL A C 1
ATOM 584 O O . VAL A 1 82 ? -6.794 -4.138 -8.814 1.00 79.81 82 VAL A O 1
ATOM 587 N N . LEU A 1 83 ? -7.653 -2.529 -7.508 1.00 80.25 83 LEU A N 1
ATOM 588 C CA . LEU A 1 83 ? -7.625 -1.502 -8.550 1.00 80.25 83 LEU A CA 1
ATOM 589 C C . LEU A 1 83 ? -6.192 -1.086 -8.906 1.00 80.25 83 LEU A C 1
ATOM 591 O O . LEU A 1 83 ? -5.868 -0.949 -10.084 1.00 80.25 83 LEU A O 1
ATOM 595 N N . GLY A 1 84 ? -5.325 -0.918 -7.912 1.00 80.88 84 GLY A N 1
ATOM 596 C CA . GLY A 1 84 ? -3.936 -0.506 -8.081 1.00 80.88 84 GLY A CA 1
ATOM 597 C C . GLY A 1 84 ? -3.091 -1.575 -8.766 1.00 80.88 84 GLY A C 1
ATOM 598 O O . GLY A 1 84 ? -2.557 -1.339 -9.848 1.00 80.88 84 GLY A O 1
ATOM 599 N N . TYR A 1 85 ? -3.028 -2.786 -8.206 1.00 72.69 85 TYR A N 1
ATOM 600 C CA . TYR A 1 85 ? -2.272 -3.874 -8.834 1.00 72.69 85 TYR A CA 1
ATOM 601 C C . TYR A 1 85 ? -2.927 -4.371 -10.130 1.00 72.69 85 TYR A C 1
ATOM 603 O O . TYR A 1 85 ? -2.217 -4.727 -11.069 1.00 72.69 85 TYR A O 1
ATOM 611 N N . GLY A 1 86 ? -4.261 -4.347 -10.225 1.00 78.75 86 GLY A N 1
ATOM 612 C CA . GLY A 1 86 ? -4.978 -4.691 -11.454 1.00 78.75 86 GLY A CA 1
ATOM 613 C C . GLY A 1 86 ? -4.688 -3.718 -12.597 1.00 78.75 86 GLY A C 1
ATOM 614 O O . GLY A 1 86 ? -4.405 -4.151 -13.710 1.00 78.75 86 GLY A O 1
ATOM 615 N N . SER A 1 87 ? -4.680 -2.409 -12.329 1.00 76.12 87 SER A N 1
ATOM 616 C CA . SER A 1 87 ? -4.293 -1.405 -13.333 1.00 76.12 87 SER A CA 1
ATOM 617 C C . SER A 1 87 ? -2.806 -1.479 -13.687 1.00 76.12 87 SER A C 1
ATOM 619 O O . SER A 1 87 ? -2.463 -1.370 -14.864 1.00 76.12 87 SER A O 1
ATOM 621 N N . ALA A 1 88 ? -1.933 -1.756 -12.712 1.00 73.50 88 ALA A N 1
ATOM 622 C CA . ALA A 1 88 ? -0.509 -1.994 -12.950 1.00 73.50 88 ALA A CA 1
ATOM 623 C C . ALA A 1 88 ? -0.253 -3.207 -13.863 1.00 73.50 88 ALA A C 1
ATOM 625 O O . ALA A 1 88 ? 0.663 -3.175 -14.678 1.00 73.50 88 ALA A O 1
ATOM 626 N N . ALA A 1 89 ? -1.072 -4.259 -13.773 1.00 75.38 89 ALA A N 1
ATOM 627 C CA . ALA A 1 89 ? -0.948 -5.445 -14.622 1.00 75.38 89 ALA A CA 1
ATOM 628 C C . ALA A 1 89 ? -1.388 -5.212 -16.081 1.00 75.38 89 ALA A C 1
ATOM 630 O O . ALA A 1 89 ? -1.000 -5.973 -16.965 1.00 75.38 89 ALA A O 1
ATOM 631 N N . LEU A 1 90 ? -2.196 -4.179 -16.340 1.00 78.44 90 LEU A N 1
ATOM 632 C CA . LEU A 1 90 ? -2.759 -3.875 -17.663 1.00 78.44 90 LEU A CA 1
ATOM 633 C C . LEU A 1 90 ? -1.925 -2.867 -18.469 1.00 78.44 90 LEU A C 1
ATOM 635 O O . LEU A 1 90 ? -2.297 -2.526 -19.591 1.00 78.44 90 LEU A O 1
ATOM 639 N N . THR A 1 91 ? -0.813 -2.374 -17.921 1.00 73.94 91 THR A N 1
ATOM 640 C CA . THR A 1 91 ? 0.029 -1.352 -18.555 1.00 73.94 91 THR A CA 1
ATOM 641 C C . THR A 1 91 ? 1.457 -1.841 -18.774 1.00 73.94 91 THR A C 1
ATOM 643 O O . THR A 1 91 ? 2.032 -2.532 -17.941 1.00 73.94 91 THR A O 1
ATOM 646 N N . GLY A 1 92 ? 2.049 -1.447 -19.904 1.00 66.50 92 GLY A N 1
ATOM 647 C CA . GLY A 1 92 ? 3.470 -1.660 -20.200 1.00 66.50 92 GLY A CA 1
ATOM 648 C C . GLY A 1 92 ? 4.363 -0.475 -19.823 1.00 66.50 92 GLY A C 1
ATOM 649 O O . GLY A 1 92 ? 5.576 -0.547 -19.998 1.00 66.50 92 GLY A O 1
ATOM 650 N N . SER A 1 93 ? 3.795 0.638 -19.343 1.00 70.75 93 SER A N 1
ATOM 651 C CA . SER A 1 93 ? 4.575 1.829 -18.998 1.00 70.75 93 SER A CA 1
ATOM 652 C C . SER A 1 93 ? 4.958 1.837 -17.518 1.00 70.75 93 SER A C 1
ATOM 654 O O . SER A 1 93 ? 4.105 1.788 -16.631 1.00 70.75 93 SER A O 1
ATOM 656 N N . VAL A 1 94 ? 6.260 1.958 -17.242 1.00 67.81 94 VAL A N 1
ATOM 657 C CA . VAL A 1 94 ? 6.820 2.004 -15.876 1.00 67.81 94 VAL A CA 1
ATOM 658 C C . VAL A 1 94 ? 6.108 3.016 -14.979 1.00 67.81 94 VAL A C 1
ATOM 660 O O . VAL A 1 94 ? 5.715 2.631 -13.882 1.00 67.81 94 VAL A O 1
ATOM 663 N N . PRO A 1 95 ? 5.865 4.275 -15.396 1.00 69.38 95 PRO A N 1
ATOM 664 C CA . PRO A 1 95 ? 5.220 5.249 -14.519 1.00 69.38 95 PRO A CA 1
ATOM 665 C C . PRO A 1 95 ? 3.810 4.820 -14.100 1.00 69.38 95 PRO A C 1
ATOM 667 O O . PRO A 1 95 ? 3.404 5.065 -12.967 1.00 69.38 95 PRO A O 1
ATOM 670 N N . ALA A 1 96 ? 3.073 4.146 -14.988 1.00 69.50 96 ALA A N 1
ATOM 671 C CA . ALA A 1 96 ? 1.728 3.666 -14.697 1.00 69.50 96 ALA A CA 1
ATOM 672 C C . ALA A 1 96 ? 1.739 2.421 -13.795 1.00 69.50 96 ALA A C 1
ATOM 674 O O . ALA A 1 96 ? 0.900 2.327 -12.903 1.00 69.50 96 ALA A O 1
ATOM 675 N N . VAL A 1 97 ? 2.712 1.514 -13.957 1.00 68.94 97 VAL A N 1
ATOM 676 C CA . VAL A 1 97 ? 2.922 0.393 -13.018 1.00 68.94 97 VAL A CA 1
ATOM 677 C C . VAL A 1 97 ? 3.224 0.923 -11.617 1.00 68.94 97 VAL A C 1
ATOM 679 O O . VAL A 1 97 ? 2.674 0.435 -10.634 1.00 68.94 97 VAL A O 1
ATOM 682 N N . VAL A 1 98 ? 4.063 1.955 -11.523 1.00 71.56 98 VAL A N 1
ATOM 683 C CA . VAL A 1 98 ? 4.452 2.583 -10.253 1.00 71.56 98 VAL A CA 1
ATOM 684 C C . VAL A 1 98 ? 3.264 3.270 -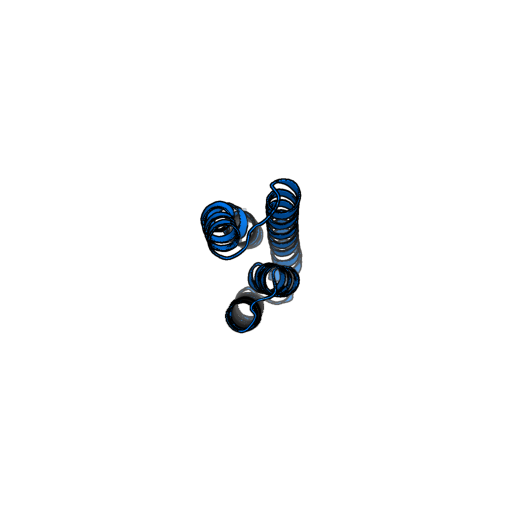9.600 1.00 71.56 98 VAL A C 1
ATOM 686 O O . VAL A 1 98 ? 3.026 3.058 -8.417 1.00 71.56 98 VAL A O 1
ATOM 689 N N . LEU A 1 99 ? 2.481 4.035 -10.364 1.00 73.56 99 LEU A N 1
ATOM 690 C CA . LEU A 1 99 ? 1.241 4.638 -9.876 1.00 73.56 99 LEU A CA 1
ATOM 691 C C . LEU A 1 99 ? 0.254 3.575 -9.381 1.00 73.56 99 LEU A C 1
ATOM 693 O O . LEU A 1 99 ? -0.286 3.716 -8.287 1.00 73.56 99 LEU A O 1
ATOM 697 N N . GLY A 1 100 ? 0.065 2.490 -10.133 1.00 73.44 100 GLY A N 1
ATOM 698 C CA . GLY A 1 100 ? -0.796 1.383 -9.720 1.00 73.44 100 GLY A CA 1
ATOM 699 C C . GLY A 1 100 ? -0.292 0.685 -8.454 1.00 73.44 100 GLY A C 1
ATOM 700 O O . GLY A 1 100 ? -1.076 0.422 -7.548 1.00 73.44 100 GLY A O 1
ATOM 701 N N . ALA A 1 101 ? 1.016 0.460 -8.325 1.00 71.31 101 ALA A N 1
ATOM 702 C CA . ALA A 1 101 ? 1.610 -0.143 -7.133 1.00 71.31 101 ALA A CA 1
ATOM 703 C C . ALA A 1 101 ? 1.578 0.794 -5.909 1.00 71.31 101 ALA A C 1
ATOM 705 O O . ALA A 1 101 ? 1.382 0.329 -4.790 1.00 71.31 101 ALA A O 1
ATOM 706 N N . VAL A 1 102 ? 1.710 2.109 -6.109 1.00 74.75 102 VAL A N 1
ATOM 707 C CA . VAL A 1 102 ? 1.541 3.127 -5.058 1.00 74.75 102 VAL A CA 1
ATOM 708 C C . VAL A 1 102 ? 0.099 3.154 -4.559 1.00 74.75 102 VAL A C 1
ATOM 710 O O . VAL A 1 102 ? -0.106 3.178 -3.349 1.00 74.75 102 VAL A O 1
ATOM 713 N N . VAL A 1 103 ? -0.879 3.107 -5.471 1.00 75.00 103 VAL A N 1
ATOM 714 C CA . VAL A 1 103 ? -2.313 3.059 -5.141 1.00 75.00 103 VAL A CA 1
ATOM 715 C C . VAL A 1 103 ? -2.692 1.728 -4.495 1.00 75.00 103 VAL A C 1
ATOM 717 O O . VAL A 1 103 ? -3.470 1.715 -3.552 1.00 75.00 103 VAL A O 1
ATOM 720 N N . GLY A 1 104 ? -2.146 0.613 -4.980 1.00 69.19 104 GLY A N 1
ATOM 721 C CA . GLY A 1 104 ? -2.436 -0.721 -4.454 1.00 69.19 104 GLY A CA 1
ATOM 722 C C . GLY A 1 104 ? -1.746 -1.036 -3.128 1.00 69.19 104 GLY A C 1
ATOM 723 O O . GLY A 1 104 ? -2.230 -1.878 -2.376 1.00 69.19 104 GLY A O 1
ATOM 724 N N . GLY A 1 105 ? -0.625 -0.370 -2.844 1.00 67.81 105 GLY A N 1
ATOM 725 C CA . GLY A 1 105 ? 0.110 -0.472 -1.584 1.00 67.81 105 GLY A CA 1
ATOM 726 C C . GLY A 1 105 ? -0.351 0.506 -0.496 1.00 67.81 105 GLY A C 1
ATOM 727 O O . GLY A 1 105 ? 0.269 0.516 0.569 1.00 67.81 105 GLY A O 1
ATOM 728 N N . PHE A 1 106 ? -1.379 1.323 -0.764 1.00 63.28 106 PHE A N 1
ATOM 729 C CA . PHE A 1 106 ? -1.995 2.254 0.187 1.00 63.28 106 PHE A CA 1
ATOM 730 C C . PHE A 1 106 ? -3.261 1.663 0.822 1.00 63.28 106 PHE A C 1
ATOM 732 O O . PHE A 1 106 ? -3.406 1.760 2.061 1.00 63.28 106 PHE A O 1
#

pLDDT: mean 71.44, std 7.37, range [37.03, 84.19]

Radius of gyration: 15.94 Å; Cα contacts (8 Å, |Δi|>4): 114; chains: 1; bounding box: 34×16×59 Å